Protein AF-0000000076607680 (afdb_homodimer)

Nearest PDB structures (foldseek):
  7obj-assembly1_C  TM=6.608E-01  e=3.480E-04  Synechocystis sp. PCC 6803
  6bus-assembly1_2  TM=6.415E-01  e=3.260E-03  Deltapapillomavirus 4
  2bop-assembly1_A-2  TM=6.106E-01  e=2.525E-03  Deltapapillomavirus 4
  3ce8-assembly1_A  TM=5.597E-01  e=6.586E-03  Shewanella baltica OS155
  6bwo-assembly1_A  TM=4.228E-01  e=7.979E-03  Lactiplantibacillus plantarum

Solvent-accessible surface area (backbone atoms only — not comparable to full-atom values): 9136 Å² total; per-residue (Å²): 89,76,45,43,34,40,42,34,39,34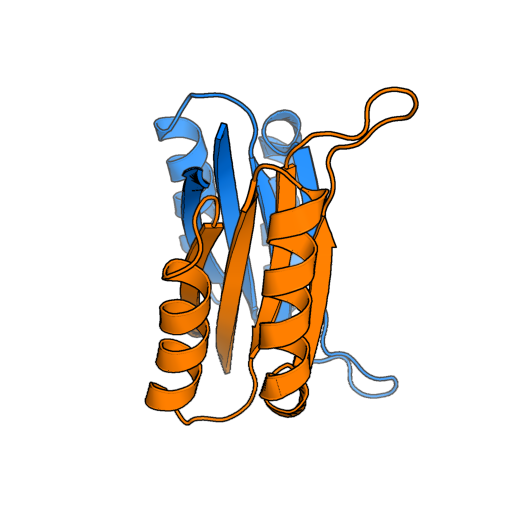,29,60,37,68,68,38,42,52,54,50,50,52,55,47,61,78,46,43,92,39,48,73,40,80,46,79,48,64,71,45,53,88,92,54,65,49,54,41,36,39,35,43,31,34,47,50,82,87,57,60,68,59,57,51,46,53,37,50,59,49,46,70,39,76,40,35,28,49,49,79,43,80,40,60,73,89,75,46,43,34,40,41,35,38,36,26,66,39,70,67,39,44,52,53,51,49,52,55,47,61,76,46,41,90,39,48,73,42,79,47,80,49,65,72,45,55,86,92,52,67,49,54,44,36,38,36,43,31,34,48,52,83,86,55,60,68,57,57,50,45,54,37,50,58,50,46,69,38,77,39,33,29,47,50,80,44,81,38,58,72

Organism: NCBI:txid889453

Radius of gyration: 16.06 Å; Cα contacts (8 Å, |Δi|>4): 324; chains: 2; bounding box: 39×39×36 Å

Foldseek 3Di:
DKWKKKKKKAAQCPPLVVVLVVLCVVVVVQFDDKDKDWPDDPPDGHRMIMMMTITDDDPVVVVVVSQVVSVVDPRMHMDIDMDDD/DKWKKKKKKAAQPDPLVVVLVVLCVVVVVQFDDKDKDWPDDPPDGHRMIMMMTITDDDPVVVVVVSQVVSVVDPRMHMDIDMDDD

InterPro domains:
  IPR027271 Acetolactate synthase/Transcription factor NikR, C-terminal [G3DSA:3.30.70.1150] (1-84)
  IPR045865 ACT-like domain [SSF55021] (4-82)

Sequence (170 aa):
MKREVLLILVSHRQETAEKVQKILTGWGCYIKTRLGIHDGVLENCSDSGLIFLELIGDDLAKHEEIARKLNLLNGVDAKLISLEVMKREVLLILVSHRQETAEKVQKILTGWGCYIKTRLGIHDGVLENCSDSGLIFLELIGDDLAKHEEIARKLNLLNGVDAKLISLEV

pLDDT: mean 90.78, std 12.94, range [49.66, 98.81]

Secondary structure (DSSP, 8-state):
-EEEEEEEEEESHHHHHHHHHHHHHHTGGGEEEEEEEE--BTTB--SEEEEEEEE-SS-HHHHHHHHHHHHTSTTEEEEEEEEE-/-EEEEEEEEEESHHHHHHHHHHHHHHTGGGEEEEEEEE---TT---SEEEEEEEE-SS-HHHHHHHHHHHHTSTTEEEEEEEEE-

Structure (mmCIF, N/CA/C/O backbone):
data_AF-0000000076607680-model_v1
#
loop_
_entity.id
_entity.type
_entity.pdbx_description
1 polymer 'Iron-only hydrogenase system regulator'
#
loop_
_atom_site.group_PDB
_atom_site.id
_atom_site.type_symbol
_atom_site.label_atom_id
_atom_site.label_alt_id
_atom_site.label_comp_id
_atom_site.label_asym_id
_atom_site.label_entity_id
_atom_site.label_seq_id
_atom_site.pdbx_PDB_ins_code
_atom_site.Cartn_x
_atom_site.Cartn_y
_atom_site.Cartn_z
_atom_site.occupancy
_atom_site.B_iso_or_equiv
_atom_site.auth_seq_id
_atom_site.auth_comp_id
_atom_site.auth_asym_id
_atom_site.auth_atom_id
_atom_site.pdbx_PDB_model_num
ATOM 1 N N . MET A 1 1 ? 15.766 -5.953 -2.314 1 88.81 1 MET A N 1
ATOM 2 C CA . MET A 1 1 ? 15.305 -4.59 -2.568 1 88.81 1 MET A CA 1
ATOM 3 C C . MET A 1 1 ? 14.18 -4.215 -1.613 1 88.81 1 MET A C 1
ATOM 5 O O . MET A 1 1 ? 13.219 -4.969 -1.447 1 88.81 1 MET A O 1
ATOM 9 N N . LYS A 1 2 ? 14.344 -3.158 -0.938 1 93.31 2 LYS A N 1
ATOM 10 C CA . LYS A 1 2 ? 13.414 -2.734 0.107 1 93.31 2 LYS A CA 1
ATOM 11 C C . LYS A 1 2 ? 12.578 -1.545 -0.352 1 93.31 2 LYS A C 1
ATOM 13 O O . LYS A 1 2 ? 13.094 -0.631 -1.002 1 93.31 2 LYS A O 1
ATOM 18 N N . ARG A 1 3 ? 11.305 -1.6 -0.156 1 95.38 3 ARG A N 1
ATOM 19 C CA . ARG A 1 3 ? 10.398 -0.479 -0.402 1 95.38 3 ARG A CA 1
ATOM 20 C C . ARG A 1 3 ? 9.648 -0.095 0.867 1 95.38 3 ARG A C 1
ATOM 22 O O . ARG A 1 3 ? 9.18 -0.965 1.603 1 95.38 3 ARG A O 1
ATOM 29 N N . GLU A 1 4 ? 9.711 1.166 1.163 1 97.88 4 GLU A N 1
ATOM 30 C CA . GLU A 1 4 ? 8.906 1.711 2.25 1 97.88 4 GLU A CA 1
ATOM 31 C C . GLU A 1 4 ? 7.656 2.404 1.716 1 97.88 4 GLU A C 1
ATOM 33 O O . GLU A 1 4 ? 7.75 3.354 0.936 1 97.88 4 GLU A O 1
ATOM 38 N N . VAL A 1 5 ? 6.527 1.884 2.127 1 98.31 5 VAL A N 1
ATOM 39 C CA . VAL A 1 5 ? 5.246 2.387 1.645 1 98.31 5 VAL A CA 1
ATOM 40 C C . VAL A 1 5 ? 4.422 2.91 2.818 1 98.31 5 VAL A C 1
ATOM 42 O O . VAL A 1 5 ? 4.395 2.299 3.889 1 98.31 5 VAL A O 1
ATOM 45 N N . LEU A 1 6 ? 3.799 4.051 2.676 1 98.75 6 LEU A N 1
ATOM 46 C CA . LEU A 1 6 ? 2.814 4.57 3.617 1 98.75 6 LEU A CA 1
ATOM 47 C C . LEU A 1 6 ? 1.428 4.621 2.982 1 98.75 6 LEU A C 1
ATOM 49 O O . LEU A 1 6 ? 1.224 5.316 1.984 1 98.75 6 LEU A O 1
ATOM 53 N N . LEU A 1 7 ? 0.481 3.803 3.49 1 98.69 7 LEU A N 1
ATOM 54 C CA . LEU A 1 7 ? -0.92 3.846 3.088 1 98.69 7 LEU A CA 1
ATOM 55 C C . LEU A 1 7 ? -1.728 4.742 4.02 1 98.69 7 LEU A C 1
ATOM 57 O O . LEU A 1 7 ? -1.562 4.684 5.242 1 98.69 7 LEU A O 1
ATOM 61 N N . ILE A 1 8 ? -2.572 5.59 3.424 1 97.94 8 ILE A N 1
ATOM 62 C CA . ILE A 1 8 ? -3.357 6.531 4.215 1 97.94 8 ILE A CA 1
ATOM 63 C C . ILE A 1 8 ? -4.824 6.465 3.791 1 97.94 8 ILE A C 1
ATOM 65 O O . ILE A 1 8 ? -5.156 6.75 2.641 1 97.94 8 ILE A O 1
ATOM 69 N N . LEU A 1 9 ? -5.68 6.051 4.691 1 97.12 9 LEU A N 1
ATOM 70 C CA . LEU A 1 9 ? -7.121 6.156 4.504 1 97.12 9 LEU A CA 1
ATOM 71 C C . LEU A 1 9 ? -7.664 7.418 5.168 1 97.12 9 LEU A C 1
ATOM 73 O O . LEU A 1 9 ? -7.371 7.684 6.336 1 97.12 9 LEU A O 1
ATOM 77 N N . VAL A 1 10 ? -8.336 8.25 4.379 1 95.38 10 VAL A N 1
ATOM 78 C CA . VAL A 1 10 ? -8.828 9.531 4.875 1 95.38 10 VAL A CA 1
ATOM 79 C C . VAL A 1 10 ? -10.352 9.578 4.77 1 95.38 10 VAL A C 1
ATOM 81 O O . VAL A 1 10 ? -10.914 9.273 3.717 1 95.38 10 VAL A O 1
ATOM 84 N N . SER A 1 11 ? -10.953 9.859 5.934 1 90.69 11 SER A N 1
ATOM 85 C CA . SER A 1 11 ? -12.383 10.133 5.906 1 90.69 11 SER A CA 1
ATOM 86 C C . SER A 1 11 ? -12.664 11.625 5.895 1 90.69 11 SER A C 1
ATOM 88 O O . SER A 1 11 ? -11.781 12.438 6.184 1 90.69 11 SER A O 1
ATOM 90 N N . HIS A 1 12 ? -14.055 11.969 5.715 1 72.69 12 HIS A N 1
ATOM 91 C CA . HIS A 1 12 ? 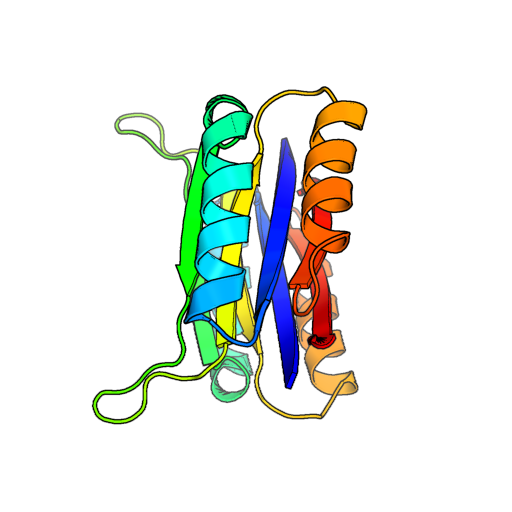-14.531 13.344 5.742 1 72.69 12 HIS A CA 1
ATOM 92 C C . HIS A 1 12 ? -13.594 14.266 4.977 1 72.69 12 HIS A C 1
ATOM 94 O O . HIS A 1 12 ? -12.977 15.156 5.562 1 72.69 12 HIS A O 1
ATOM 100 N N . ARG A 1 13 ? -13.609 13.875 3.668 1 62.59 13 ARG A N 1
ATOM 101 C CA . ARG A 1 13 ? -12.555 14.172 2.705 1 62.59 13 ARG A CA 1
ATOM 102 C C . ARG A 1 13 ? -12.258 15.664 2.652 1 62.59 13 ARG A C 1
ATOM 104 O O . ARG A 1 13 ? -11.094 16.078 2.561 1 62.59 13 ARG A O 1
ATOM 111 N N . GLN A 1 14 ? -13.273 16.516 2.953 1 74.62 14 GLN A N 1
ATOM 112 C CA . GLN A 1 14 ? -12.852 17.844 2.541 1 74.62 14 GLN A CA 1
ATOM 113 C C . GLN A 1 14 ? -11.922 18.469 3.58 1 74.62 14 GLN A C 1
ATOM 115 O O . GLN A 1 14 ? -10.781 18.812 3.27 1 74.62 14 GLN A O 1
ATOM 120 N N . GLU A 1 15 ? -12.336 18.547 4.871 1 84.19 15 GLU A N 1
ATOM 121 C CA . GLU A 1 15 ? -11.492 19.203 5.867 1 84.19 15 GLU A CA 1
ATOM 122 C C . GLU A 1 15 ? -10.273 18.359 6.207 1 84.19 15 GLU A C 1
ATOM 124 O O . GLU A 1 15 ? -9.148 18.859 6.246 1 84.19 15 GLU A O 1
ATOM 129 N N . THR A 1 16 ? -10.453 17.078 6.359 1 92.56 16 THR A N 1
ATOM 130 C CA . THR A 1 16 ? -9.359 16.188 6.734 1 92.56 16 THR A CA 1
ATOM 131 C C . THR A 1 16 ? -8.352 16.062 5.598 1 92.56 16 THR A C 1
ATOM 133 O O . THR A 1 16 ? -7.141 16.078 5.836 1 92.56 16 THR A O 1
ATOM 136 N N . ALA A 1 17 ? -8.898 16.078 4.457 1 89.44 17 ALA A N 1
ATOM 137 C CA . ALA A 1 17 ? -8.031 15.945 3.291 1 89.44 17 ALA A CA 1
ATOM 138 C C . ALA A 1 17 ? -7.086 17.141 3.17 1 89.44 17 ALA A C 1
ATOM 140 O O . ALA A 1 17 ? -5.91 16.969 2.836 1 89.44 17 ALA A O 1
ATOM 141 N N . GLU A 1 18 ? -7.594 18.297 3.432 1 93 18 GLU A N 1
ATOM 142 C CA . GLU A 1 18 ? -6.75 19.484 3.379 1 93 18 GLU A CA 1
ATOM 143 C C . GLU A 1 18 ? -5.621 19.406 4.402 1 93 18 GLU A C 1
ATOM 145 O O . GLU A 1 18 ? -4.48 19.766 4.102 1 93 18 GLU A O 1
ATOM 150 N N . LYS A 1 19 ? -5.91 18.969 5.578 1 96.38 19 LYS A N 1
ATOM 151 C CA . LYS A 1 19 ? -4.91 18.828 6.629 1 96.38 19 LYS A CA 1
ATOM 152 C C . LYS A 1 19 ? -3.867 17.781 6.266 1 96.38 19 LYS A C 1
ATOM 154 O O . LYS A 1 19 ? -2.67 17.984 6.488 1 96.38 19 LYS A O 1
ATOM 159 N N . VAL A 1 20 ? -4.324 16.688 5.676 1 97.12 20 VAL A N 1
ATOM 160 C CA . VAL A 1 20 ? -3.418 15.641 5.223 1 97.12 20 VAL A CA 1
ATOM 161 C C . VAL A 1 20 ? -2.465 16.203 4.168 1 97.12 20 VAL A C 1
ATOM 163 O O . VAL A 1 20 ? -1.25 16.016 4.258 1 97.12 20 VAL A O 1
ATOM 166 N N . GLN A 1 21 ? -3.033 16.938 3.234 1 94.25 21 GLN A N 1
ATOM 167 C CA . GLN A 1 21 ? -2.23 17.5 2.154 1 94.25 21 GLN A CA 1
ATOM 168 C C . GLN A 1 21 ? -1.198 18.484 2.695 1 94.25 21 GLN A C 1
ATOM 170 O O . GLN A 1 21 ? -0.063 18.531 2.217 1 94.25 21 GLN A O 1
ATOM 175 N N . LYS A 1 22 ? -1.572 19.25 3.666 1 96.94 22 LYS A N 1
ATOM 176 C CA . LYS A 1 22 ? -0.637 20.172 4.289 1 96.94 22 LYS A CA 1
ATOM 177 C C . LYS A 1 22 ? 0.55 19.438 4.898 1 96.94 22 LYS A C 1
ATOM 179 O O . LYS A 1 22 ? 1.701 19.844 4.715 1 96.94 22 LYS A O 1
ATOM 184 N N . ILE A 1 23 ? 0.258 18.375 5.648 1 97.81 23 ILE A N 1
ATOM 185 C CA . ILE A 1 23 ? 1.32 17.578 6.246 1 97.81 23 ILE A CA 1
ATOM 186 C C . ILE A 1 23 ? 2.223 17.016 5.152 1 97.81 23 ILE A C 1
ATOM 188 O O . ILE A 1 23 ? 3.449 17.125 5.23 1 97.81 23 ILE A O 1
ATOM 192 N N . LEU A 1 24 ? 1.622 16.484 4.078 1 97.62 24 LEU A N 1
ATOM 193 C CA . LEU A 1 24 ? 2.398 15.844 3.018 1 97.62 24 LEU A CA 1
ATOM 194 C C . LEU A 1 24 ? 3.244 16.875 2.271 1 97.62 24 LEU A C 1
ATOM 196 O O . LEU A 1 24 ? 4.367 16.578 1.863 1 97.62 24 LEU A O 1
ATOM 200 N N . THR A 1 25 ? 2.721 18.047 2.125 1 97.25 25 THR A N 1
ATOM 201 C CA . THR A 1 25 ? 3.486 19.109 1.481 1 97.25 25 THR A CA 1
ATOM 202 C C . THR A 1 25 ? 4.75 19.422 2.275 1 97.25 25 THR A C 1
ATOM 204 O O . THR A 1 25 ? 5.828 19.578 1.698 1 97.25 25 THR A O 1
ATOM 207 N N . GLY A 1 26 ? 4.648 19.422 3.535 1 97.12 26 GLY A N 1
ATOM 208 C CA . GLY A 1 26 ? 5.781 19.703 4.398 1 97.12 26 GLY A CA 1
ATOM 209 C C . GLY A 1 26 ? 6.824 18.609 4.41 1 97.12 26 GLY A C 1
ATOM 210 O O . GLY A 1 26 ? 7.988 18.844 4.746 1 97.12 26 GLY A O 1
ATOM 211 N N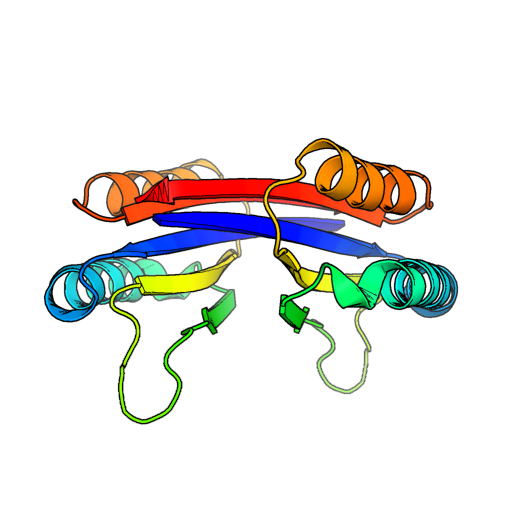 . TRP A 1 27 ? 6.426 17.469 3.963 1 96.88 27 TRP A N 1
ATOM 212 C CA . TRP A 1 27 ? 7.316 16.312 3.992 1 96.88 27 TRP A CA 1
ATOM 213 C C . TRP A 1 27 ? 7.574 15.789 2.584 1 96.88 27 TRP A C 1
ATOM 215 O O . TRP A 1 27 ? 7.957 14.633 2.406 1 96.88 27 TRP A O 1
ATOM 225 N N . GLY A 1 28 ? 7.305 16.562 1.619 1 96.56 28 GLY A N 1
ATOM 226 C CA . GLY A 1 28 ? 7.301 16.156 0.22 1 96.56 28 GLY A CA 1
ATOM 227 C C . GLY A 1 28 ? 8.625 15.586 -0.242 1 96.56 28 GLY A C 1
ATOM 228 O O . GLY A 1 28 ? 8.656 14.742 -1.142 1 96.56 28 GLY A O 1
ATOM 229 N N . CYS A 1 29 ? 9.711 16.016 0.281 1 94.94 29 CYS A N 1
ATOM 230 C CA . CYS A 1 29 ? 11.047 15.594 -0.133 1 94.94 29 CYS A CA 1
ATOM 231 C C . CYS A 1 29 ? 11.289 14.133 0.233 1 94.94 29 CYS A C 1
ATOM 233 O O . CYS A 1 29 ? 12.219 13.508 -0.276 1 94.94 29 CYS A O 1
ATOM 235 N N . TYR A 1 30 ? 10.461 13.523 1.11 1 96.88 30 TYR A N 1
ATOM 236 C CA . TYR A 1 30 ? 10.617 12.125 1.506 1 96.88 30 TYR A CA 1
ATOM 237 C C . TYR A 1 30 ? 9.695 11.227 0.696 1 96.88 30 TYR A C 1
ATOM 239 O O . TYR A 1 30 ? 9.664 10.008 0.907 1 96.88 30 TYR A O 1
ATOM 247 N N . ILE A 1 31 ? 8.969 11.797 -0.173 1 97.31 31 ILE A N 1
ATOM 248 C CA . ILE A 1 31 ? 7.965 11.047 -0.908 1 97.31 31 ILE A CA 1
ATOM 249 C C . ILE A 1 31 ? 8.383 10.906 -2.367 1 97.31 31 ILE A C 1
ATOM 251 O O . ILE A 1 31 ? 8.516 11.898 -3.082 1 97.31 31 ILE A O 1
ATOM 255 N N . LYS A 1 32 ? 8.617 9.703 -2.742 1 95.19 32 LYS A N 1
ATOM 256 C CA . LYS A 1 32 ? 9.016 9.391 -4.113 1 95.19 32 LYS A CA 1
ATOM 257 C C . LYS A 1 32 ? 7.801 9.305 -5.031 1 95.19 32 LYS A C 1
ATOM 259 O O . LYS A 1 32 ? 7.832 9.805 -6.16 1 95.19 32 LYS A O 1
ATOM 264 N N . 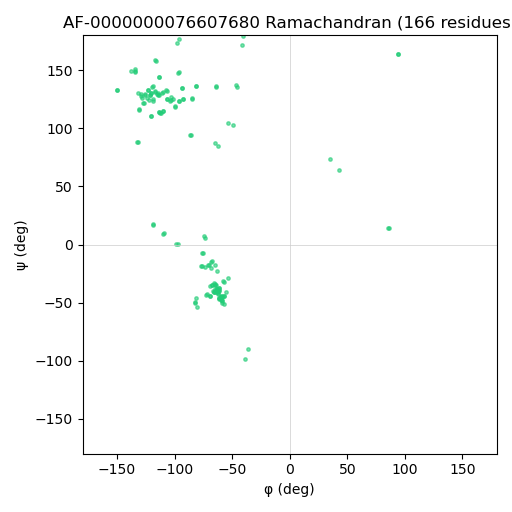THR A 1 33 ? 6.879 8.617 -4.66 1 95.44 33 THR A N 1
ATOM 265 C CA . THR A 1 33 ? 5.66 8.359 -5.422 1 95.44 33 THR A CA 1
ATOM 266 C C . THR A 1 33 ? 4.422 8.641 -4.574 1 95.44 33 THR A C 1
ATOM 268 O O . THR A 1 33 ? 4.375 8.281 -3.396 1 95.44 33 THR A O 1
ATOM 271 N N . ARG A 1 34 ? 3.561 9.414 -5.07 1 94.25 34 ARG A N 1
ATOM 272 C CA . ARG A 1 34 ? 2.283 9.695 -4.418 1 94.25 34 ARG A CA 1
ATOM 273 C C . ARG A 1 34 ? 1.116 9.367 -5.344 1 94.25 34 ARG A C 1
ATOM 275 O O . ARG A 1 34 ? 1.06 9.852 -6.477 1 94.25 34 ARG A O 1
ATOM 282 N N . LEU A 1 35 ? 0.151 8.547 -4.91 1 94 35 LEU A N 1
ATOM 283 C CA . LEU A 1 35 ? -1.048 8.195 -5.664 1 94 35 LEU A CA 1
ATOM 284 C C . LEU A 1 35 ? -2.297 8.336 -4.801 1 94 35 LEU A C 1
ATOM 286 O O . LEU A 1 35 ? -2.32 7.879 -3.656 1 94 35 LEU A O 1
ATOM 290 N N . GLY A 1 36 ? -3.273 9.016 -5.328 1 92.56 36 GLY A N 1
ATOM 291 C CA . GLY A 1 36 ? -4.574 9.102 -4.688 1 92.56 36 GLY A CA 1
ATOM 292 C C . GLY A 1 36 ? -5.621 8.219 -5.332 1 92.56 36 GLY A C 1
ATOM 293 O O . GLY A 1 36 ? -5.754 8.195 -6.559 1 92.56 36 GLY A O 1
ATOM 294 N N . ILE A 1 37 ? -6.297 7.371 -4.559 1 89.38 37 ILE A N 1
ATOM 295 C CA . ILE A 1 37 ? -7.359 6.488 -5.031 1 89.38 37 ILE A CA 1
ATOM 2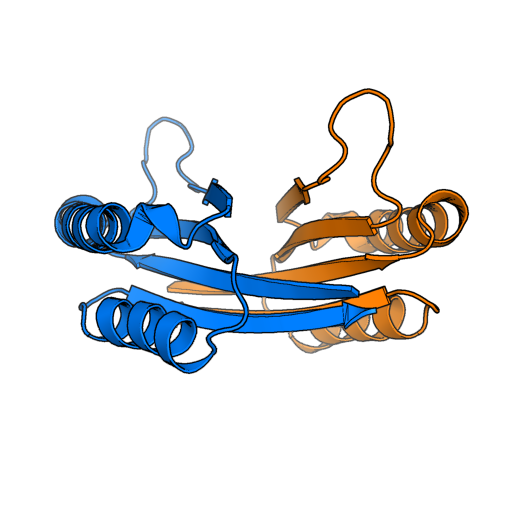96 C C . ILE A 1 37 ? -8.695 6.914 -4.43 1 89.38 37 ILE A C 1
ATOM 298 O O . ILE A 1 37 ? -8.844 6.969 -3.207 1 89.38 37 ILE A O 1
ATOM 302 N N . HIS A 1 38 ? -9.547 7.367 -5.215 1 81.12 38 HIS A N 1
ATOM 303 C CA . HIS A 1 38 ? -10.859 7.805 -4.766 1 81.12 38 HIS A CA 1
ATOM 304 C C . HIS A 1 38 ? -11.969 6.957 -5.383 1 81.12 38 HIS A C 1
ATOM 306 O O . HIS A 1 38 ? -11.836 6.492 -6.516 1 81.12 38 HIS A O 1
ATOM 312 N N . ASP A 1 39 ? -12.898 6.504 -4.543 1 68.06 39 ASP A N 1
ATOM 313 C CA . ASP A 1 39 ? -14.031 5.719 -5.02 1 68.06 39 ASP A CA 1
ATOM 314 C C . ASP A 1 39 ? -14.93 6.547 -5.938 1 68.06 39 ASP A C 1
ATOM 316 O O . ASP A 1 39 ? -15.703 5.996 -6.719 1 68.06 39 ASP A O 1
ATOM 320 N N . GLY A 1 40 ? -14.797 7.809 -5.875 1 55.66 40 GLY A N 1
ATOM 321 C CA . GLY A 1 40 ? -15.93 8.641 -6.242 1 55.66 40 GLY A CA 1
ATOM 322 C C . GLY A 1 40 ? -16.312 8.516 -7.703 1 55.66 40 GLY A C 1
ATOM 323 O O . GLY A 1 40 ? -15.461 8.617 -8.586 1 55.66 40 GLY A O 1
ATOM 324 N N . VAL A 1 41 ? -17.234 7.445 -8.047 1 51.41 41 VAL A N 1
ATOM 325 C CA . VAL A 1 41 ? -18.062 7.633 -9.234 1 51.41 41 VAL A CA 1
ATOM 326 C C . VAL A 1 41 ? -18.578 9.07 -9.281 1 51.41 41 VAL A C 1
ATOM 328 O O . VAL A 1 41 ? -18.562 9.773 -8.273 1 51.41 41 VAL A O 1
ATOM 331 N N . LEU A 1 42 ? -19.234 9.469 -10.438 1 50.91 42 LEU A N 1
ATOM 332 C CA . LEU A 1 42 ? -19.812 10.758 -10.82 1 50.91 42 LEU A CA 1
ATOM 333 C C . LEU A 1 42 ? -20.438 11.453 -9.617 1 50.91 42 LEU A C 1
ATOM 335 O O . LEU A 1 42 ? -20.078 12.594 -9.305 1 50.91 42 LEU A O 1
ATOM 339 N N . GLU A 1 43 ? -21.562 11.203 -9.43 1 52.53 43 GLU A N 1
ATOM 340 C CA . GLU A 1 43 ? -22.547 12.031 -8.75 1 52.53 43 GLU A CA 1
ATOM 341 C C . GLU A 1 43 ? -22.312 12.047 -7.242 1 52.53 43 GLU A C 1
ATOM 343 O O . GLU A 1 43 ? -22.859 12.898 -6.531 1 52.53 43 GLU A O 1
ATOM 348 N N . ASN A 1 44 ? -21.5 10.953 -6.762 1 53.5 44 ASN A N 1
ATOM 349 C CA . ASN A 1 44 ? -21.312 10.945 -5.312 1 53.5 44 ASN A CA 1
ATOM 350 C C . ASN A 1 44 ? -19.844 10.727 -4.945 1 53.5 44 ASN A C 1
ATOM 352 O O . ASN A 1 44 ? -19.328 9.617 -5.082 1 53.5 44 ASN A O 1
ATOM 356 N N . CYS A 1 45 ? -19.312 11.781 -4.906 1 57.12 45 CYS A N 1
ATOM 357 C CA . CYS A 1 45 ? -17.922 11.758 -4.426 1 57.12 45 CYS A CA 1
ATOM 358 C C . CYS A 1 45 ? -17.828 11.055 -3.078 1 57.12 45 CYS A C 1
ATOM 360 O O . CYS A 1 45 ? -18.562 11.383 -2.146 1 57.12 45 CYS A O 1
ATOM 362 N N . SER A 1 46 ? -17.312 9.805 -3.137 1 59.97 46 SER A N 1
ATOM 363 C CA . SER A 1 46 ? -17.141 9.102 -1.872 1 59.97 46 SER A CA 1
ATOM 364 C C . SER A 1 46 ? -16.484 9.992 -0.823 1 59.97 46 SER A C 1
ATOM 366 O O . SER A 1 46 ? -15.703 10.875 -1.16 1 59.97 46 SER A O 1
ATOM 368 N N . ASP A 1 47 ? -17.016 9.922 0.427 1 76.12 47 ASP A N 1
ATOM 369 C CA . ASP A 1 47 ? -16.516 10.734 1.533 1 76.12 47 ASP A CA 1
ATOM 370 C C . ASP A 1 47 ? -15.18 10.219 2.053 1 76.12 47 ASP A C 1
ATOM 372 O O . ASP A 1 47 ? -14.695 10.664 3.096 1 76.12 47 ASP A O 1
ATOM 376 N N . SER A 1 48 ? -14.531 9.141 1.312 1 85.62 48 SER A N 1
ATOM 377 C CA . SER A 1 48 ? -13.234 8.633 1.755 1 85.62 48 SER A CA 1
ATOM 378 C C . SER A 1 48 ? -12.273 8.469 0.582 1 85.62 48 SER A C 1
ATOM 380 O O . SER A 1 48 ? -12.703 8.352 -0.567 1 85.62 48 SER A O 1
ATOM 382 N N . GLY A 1 49 ? -11.055 8.602 0.907 1 90.88 49 GLY A N 1
ATOM 383 C CA . GLY A 1 49 ? -9.992 8.422 -0.069 1 90.88 49 GLY A CA 1
ATOM 384 C C . GLY A 1 49 ? -8.812 7.641 0.476 1 90.88 49 GLY A C 1
ATOM 385 O O . GLY A 1 49 ? -8.594 7.605 1.688 1 90.88 49 GLY A O 1
ATOM 386 N N . LEU A 1 50 ? -8.219 6.949 -0.467 1 95.06 50 LEU A N 1
ATOM 387 C CA . LEU A 1 50 ? -6.992 6.227 -0.144 1 95.06 50 LEU A CA 1
ATOM 388 C C . LEU A 1 50 ? -5.793 6.867 -0.83 1 95.06 50 LEU A C 1
ATOM 390 O O . LEU A 1 50 ? -5.863 7.227 -2.008 1 95.06 50 LEU A O 1
ATOM 394 N N . ILE A 1 51 ? -4.734 7.133 -0.08 1 96 51 ILE A N 1
ATOM 395 C CA . ILE A 1 51 ? -3.496 7.684 -0.617 1 96 51 ILE A CA 1
ATOM 396 C C . ILE A 1 51 ? -2.371 6.66 -0.472 1 96 51 ILE A C 1
ATOM 398 O O . ILE A 1 51 ? -2.207 6.055 0.59 1 96 51 ILE A O 1
ATOM 402 N N . PHE A 1 52 ? -1.665 6.418 -1.511 1 97.38 52 PHE A N 1
ATOM 403 C CA . PHE A 1 52 ? -0.472 5.578 -1.546 1 97.38 52 PHE A CA 1
ATOM 404 C C . PHE A 1 52 ? 0.784 6.434 -1.681 1 97.38 52 PHE A C 1
ATOM 406 O O . PHE A 1 52 ? 0.888 7.254 -2.596 1 97.38 52 PHE A O 1
ATOM 413 N N . LEU A 1 53 ? 1.756 6.266 -0.742 1 98.06 53 LEU A N 1
ATOM 414 C CA . LEU A 1 53 ? 3.053 6.926 -0.835 1 98.06 53 LEU A CA 1
ATOM 415 C C . LEU A 1 53 ? 4.184 5.902 -0.879 1 98.06 53 LEU A C 1
ATOM 417 O O . LEU A 1 53 ? 4.195 4.953 -0.095 1 98.06 53 LEU A O 1
ATOM 421 N N . GLU A 1 54 ? 5.062 6.031 -1.797 1 97.56 54 GLU A N 1
ATOM 422 C CA . GLU A 1 54 ? 6.383 5.426 -1.646 1 97.56 54 GLU A CA 1
ATOM 423 C C . GLU A 1 54 ? 7.375 6.406 -1.024 1 97.56 54 GLU A C 1
ATOM 425 O O . GLU A 1 54 ? 7.547 7.52 -1.521 1 97.56 54 GLU A O 1
ATOM 430 N N . LEU A 1 55 ? 7.969 5.973 0.052 1 97.81 55 LEU A N 1
ATOM 431 C CA . LEU A 1 55 ? 8.891 6.848 0.773 1 97.81 55 LEU A CA 1
ATOM 432 C C . LEU A 1 55 ? 10.328 6.582 0.358 1 97.81 55 LEU A C 1
ATOM 434 O O . LEU A 1 55 ? 10.68 5.457 -0.014 1 97.81 55 LEU A O 1
ATOM 438 N N . ILE A 1 56 ? 11.086 7.625 0.4 1 96.38 56 ILE A N 1
ATOM 439 C CA . ILE A 1 56 ? 12.492 7.5 0.025 1 96.38 56 ILE A CA 1
ATOM 440 C C . ILE A 1 56 ? 13.375 7.82 1.228 1 96.38 56 ILE A C 1
ATOM 442 O O . ILE A 1 56 ? 12.93 8.453 2.186 1 96.38 56 ILE A O 1
ATOM 446 N N . GLY A 1 57 ? 14.586 7.34 1.175 1 94 57 GLY A N 1
ATOM 447 C CA . GLY A 1 57 ? 15.5 7.535 2.283 1 94 57 GLY A CA 1
ATOM 448 C C . GLY A 1 57 ? 15.5 6.387 3.275 1 94 57 GLY A C 1
ATOM 449 O O . GLY A 1 57 ? 14.562 5.586 3.297 1 94 57 GLY A O 1
ATOM 450 N N . ASP A 1 58 ? 16.516 6.324 4.121 1 92.5 58 ASP A N 1
ATOM 451 C CA . ASP A 1 58 ? 16.703 5.195 5.027 1 92.5 58 ASP A CA 1
ATOM 452 C C . ASP A 1 58 ? 16.438 5.602 6.477 1 92.5 58 ASP A C 1
ATOM 454 O O . ASP A 1 58 ? 16.703 4.828 7.398 1 92.5 58 ASP A O 1
ATOM 458 N N . ASP A 1 59 ? 15.945 6.734 6.676 1 95 59 ASP A N 1
ATOM 459 C CA . ASP A 1 59 ? 15.656 7.211 8.023 1 95 59 ASP A CA 1
ATOM 460 C C . ASP A 1 59 ? 14.273 6.75 8.484 1 95 59 ASP A C 1
ATOM 462 O O . ASP A 1 59 ? 13.281 7.453 8.281 1 95 59 ASP A O 1
ATOM 466 N N . LEU A 1 60 ? 14.273 5.652 9.18 1 95.38 60 LEU A N 1
ATOM 467 C CA . LEU A 1 60 ? 13.016 5.047 9.609 1 95.38 60 LEU A CA 1
ATOM 468 C C . LEU A 1 60 ? 12.281 5.957 10.586 1 95.38 60 LEU A C 1
ATOM 470 O O . LEU A 1 60 ? 11.055 6.02 10.578 1 95.38 60 LEU A O 1
ATOM 474 N N . ALA A 1 61 ? 13.016 6.637 11.391 1 97.38 61 ALA A N 1
ATOM 475 C CA . ALA A 1 61 ? 12.398 7.535 12.367 1 97.38 61 ALA A CA 1
ATOM 476 C C . ALA A 1 61 ? 11.594 8.625 11.672 1 97.38 61 ALA A C 1
ATOM 478 O O . ALA A 1 61 ? 10.531 9.031 12.156 1 97.38 61 ALA A O 1
ATOM 479 N N . LYS A 1 62 ? 12.062 9.125 10.547 1 97.69 62 LYS A N 1
ATOM 480 C CA . LYS A 1 62 ? 11.344 10.148 9.789 1 97.69 62 LYS A CA 1
ATOM 481 C C . LYS A 1 62 ? 10.078 9.57 9.156 1 97.69 62 LYS A C 1
ATOM 483 O O . LYS A 1 62 ? 9.023 10.195 9.18 1 97.69 62 LYS A O 1
ATOM 488 N N . HIS A 1 63 ? 10.258 8.391 8.578 1 98.31 63 HIS A N 1
ATOM 489 C CA . HIS A 1 63 ? 9.086 7.727 8.008 1 98.31 63 HIS A CA 1
ATOM 490 C C . HIS A 1 63 ? 8 7.527 9.062 1 98.31 63 HIS A C 1
ATOM 492 O O . HIS A 1 63 ? 6.828 7.812 8.805 1 98.31 63 HIS A O 1
ATOM 498 N N . GLU A 1 64 ? 8.438 7.078 10.258 1 98.44 64 GLU A N 1
ATOM 499 C CA . GLU A 1 64 ? 7.492 6.848 11.344 1 98.44 64 GLU A CA 1
ATOM 500 C C . GLU A 1 64 ? 6.852 8.156 11.812 1 98.44 64 GLU A C 1
ATOM 502 O O . GLU A 1 64 ? 5.688 8.172 12.211 1 98.44 64 GLU A O 1
ATOM 507 N N . GLU A 1 65 ? 7.621 9.227 11.75 1 98.44 65 GLU A N 1
ATOM 508 C CA . GLU A 1 65 ? 7.105 10.531 12.164 1 98.44 65 GLU A CA 1
ATOM 509 C C . GLU A 1 65 ? 5.992 11.008 11.234 1 98.44 65 GLU A C 1
ATOM 511 O O . GLU A 1 65 ? 4.992 11.562 11.695 1 98.44 65 GLU A O 1
ATOM 516 N N . ILE A 1 66 ? 6.16 10.797 9.945 1 98.44 66 ILE A N 1
ATOM 517 C CA . ILE A 1 66 ? 5.109 11.156 8.992 1 98.44 66 ILE A CA 1
ATOM 518 C C . ILE A 1 66 ? 3.826 10.406 9.344 1 98.44 66 ILE A C 1
ATOM 520 O O . ILE A 1 66 ? 2.758 11.008 9.453 1 98.44 66 ILE A O 1
ATOM 524 N N . ALA A 1 67 ? 3.963 9.086 9.523 1 98.75 67 ALA A N 1
ATOM 525 C CA . ALA A 1 67 ? 2.805 8.266 9.867 1 98.75 67 ALA A CA 1
ATOM 526 C C . ALA A 1 67 ? 2.162 8.75 11.164 1 98.75 67 ALA A C 1
ATOM 528 O O . ALA A 1 67 ? 0.937 8.844 11.258 1 98.75 67 ALA A O 1
ATOM 529 N N . ARG A 1 68 ? 3.01 9.016 12.156 1 98.62 68 ARG A N 1
ATOM 530 C CA . ARG A 1 68 ? 2.514 9.477 13.445 1 98.62 68 ARG A CA 1
ATOM 531 C C . ARG A 1 68 ? 1.722 10.773 13.305 1 98.62 68 ARG A C 1
ATOM 533 O O . ARG A 1 68 ? 0.625 10.898 13.852 1 98.62 68 ARG A O 1
ATOM 540 N N . LYS A 1 69 ? 2.268 11.758 12.586 1 98.5 69 LYS A N 1
ATOM 541 C CA . LYS A 1 69 ? 1.608 13.047 12.391 1 98.5 69 LYS A CA 1
ATOM 542 C C . LYS A 1 69 ? 0.255 12.875 11.711 1 98.5 69 LYS A C 1
ATOM 544 O O . LYS A 1 69 ? -0.726 13.516 12.094 1 98.5 69 LYS A O 1
ATOM 549 N N . LEU A 1 70 ? 0.212 12.062 10.719 1 98.56 70 LEU A N 1
ATOM 550 C CA . LEU A 1 70 ? -1.035 11.812 10 1 98.56 70 LEU A CA 1
ATOM 551 C C . LEU A 1 70 ? -2.068 11.172 10.922 1 98.56 70 LEU A C 1
ATOM 553 O O . LEU A 1 70 ? -3.246 11.531 10.891 1 98.56 70 LEU A O 1
ATOM 557 N N . ASN A 1 71 ? -1.592 10.266 11.789 1 98.56 71 ASN A N 1
ATOM 558 C CA . ASN A 1 71 ? -2.506 9.516 12.648 1 98.56 71 ASN A CA 1
ATOM 559 C C . ASN A 1 71 ? -3.008 10.367 13.805 1 98.56 71 ASN A C 1
ATOM 561 O O . ASN A 1 71 ? -3.895 9.953 14.547 1 98.56 71 ASN A O 1
ATOM 565 N N . LEU A 1 72 ? -2.477 11.531 13.969 1 97.94 72 LEU A N 1
ATOM 566 C CA . LEU A 1 72 ? -2.994 12.477 14.953 1 97.94 72 LEU A CA 1
ATOM 567 C C . LEU A 1 72 ? -4.273 13.133 14.453 1 97.94 72 LEU A C 1
ATOM 569 O O . LEU A 1 72 ? -5.008 13.75 15.234 1 97.94 72 LEU A O 1
ATOM 573 N N . LEU A 1 73 ? -4.477 13.055 13.164 1 97.06 73 LEU A N 1
ATOM 574 C CA . LEU A 1 73 ? -5.664 13.664 12.578 1 97.06 73 LEU A CA 1
ATOM 575 C C . LEU A 1 73 ? -6.875 12.75 12.734 1 97.06 73 LEU A C 1
ATOM 577 O O . LEU A 1 73 ? -6.789 11.547 12.453 1 97.06 73 LEU A O 1
ATOM 581 N N . ASN A 1 74 ? -8.008 13.383 13.125 1 94.75 74 ASN A N 1
ATOM 582 C CA . ASN A 1 74 ? -9.258 12.625 13.109 1 94.75 74 ASN A CA 1
ATOM 583 C C . ASN A 1 74 ? -9.641 12.211 11.695 1 94.75 74 ASN A C 1
ATOM 585 O O . ASN A 1 74 ? -9.516 12.992 10.75 1 94.75 74 ASN A O 1
ATOM 589 N N . GLY A 1 75 ? -10.055 10.945 11.57 1 95.06 75 GLY A N 1
ATOM 590 C CA . GLY A 1 75 ? -10.508 10.477 10.273 1 95.06 75 GLY A CA 1
ATOM 591 C C . GLY A 1 75 ? -9.383 9.969 9.398 1 95.06 75 GLY A C 1
ATOM 592 O O . GLY A 1 75 ? -9.539 9.844 8.18 1 95.06 75 GLY A O 1
ATOM 593 N N . VAL A 1 76 ? -8.305 9.766 10 1 97.44 76 VAL A N 1
ATOM 594 C CA . VAL A 1 76 ? -7.168 9.266 9.234 1 97.44 76 VAL A CA 1
ATOM 595 C C . VAL A 1 76 ? -6.668 7.957 9.844 1 97.44 76 VAL A C 1
ATOM 597 O O . VAL A 1 76 ? -6.582 7.828 11.07 1 97.44 76 VAL A O 1
ATOM 600 N N . ASP A 1 77 ? -6.441 7.012 9.109 1 98.31 77 ASP A N 1
ATOM 601 C CA . ASP A 1 77 ? -5.68 5.816 9.445 1 98.31 77 ASP A CA 1
ATOM 602 C C . ASP A 1 77 ? -4.48 5.645 8.516 1 98.31 77 ASP A C 1
ATOM 604 O O . ASP A 1 77 ? -4.648 5.453 7.309 1 98.31 77 ASP A O 1
ATOM 608 N N . ALA A 1 78 ? -3.27 5.809 9 1 98.75 78 ALA A N 1
ATOM 609 C CA . ALA A 1 78 ? -2.029 5.711 8.234 1 98.75 78 ALA A CA 1
ATOM 610 C C . ALA A 1 78 ? -1.193 4.52 8.695 1 98.75 78 ALA A C 1
ATOM 612 O O . ALA A 1 78 ? -0.927 4.363 9.891 1 98.75 78 ALA A O 1
ATOM 613 N N . LYS A 1 79 ? -0.747 3.662 7.785 1 98.81 79 LYS A N 1
ATOM 614 C CA . LYS A 1 79 ? 0.047 2.477 8.094 1 98.81 79 LYS A CA 1
ATOM 615 C C . LYS A 1 79 ? 1.332 2.443 7.273 1 98.81 79 LYS A C 1
ATOM 617 O O . LYS A 1 79 ? 1.287 2.475 6.043 1 98.81 79 LYS A O 1
ATOM 622 N N . LEU A 1 80 ? 2.438 2.406 7.988 1 98.81 80 LEU A N 1
ATOM 623 C CA . LEU A 1 80 ? 3.754 2.271 7.371 1 98.81 80 LEU A CA 1
ATOM 624 C C . LEU A 1 80 ? 4.082 0.806 7.105 1 98.81 80 LEU A C 1
ATOM 626 O O . LEU A 1 80 ? 4.023 -0.023 8.016 1 98.81 80 LEU A O 1
ATOM 630 N N . ILE A 1 81 ? 4.43 0.468 5.871 1 98.56 81 ILE A N 1
ATOM 631 C CA . ILE A 1 81 ? 4.684 -0.909 5.461 1 98.56 81 ILE A CA 1
ATOM 632 C C . ILE A 1 81 ? 6.062 -1.01 4.816 1 98.56 81 ILE A C 1
ATOM 634 O O . ILE A 1 81 ? 6.41 -0.206 3.945 1 98.56 81 ILE A O 1
ATOM 638 N N . SER A 1 82 ? 6.848 -1.96 5.285 1 98.25 82 SER A N 1
ATOM 639 C CA . SER A 1 82 ? 8.117 -2.281 4.648 1 98.25 82 SER A CA 1
ATOM 640 C C . SER A 1 82 ? 8.016 -3.566 3.832 1 98.25 82 SER A C 1
ATOM 642 O O . SER A 1 82 ? 7.559 -4.594 4.336 1 98.25 82 SER A O 1
ATOM 644 N N . LEU A 1 83 ? 8.336 -3.496 2.576 1 97.75 83 LEU A N 1
ATOM 645 C CA . LEU A 1 83 ? 8.414 -4.672 1.717 1 97.75 83 LEU A CA 1
ATOM 646 C C . LEU A 1 83 ? 9.852 -4.93 1.273 1 97.75 83 LEU A C 1
ATOM 648 O O . LEU A 1 83 ? 10.625 -3.988 1.09 1 97.75 83 LEU A O 1
ATOM 652 N N . GLU A 1 84 ? 10.195 -6.23 1.162 1 96.25 84 GLU A N 1
ATOM 653 C CA . GLU A 1 84 ? 11.562 -6.535 0.762 1 96.25 84 GLU A CA 1
ATOM 654 C C . GLU A 1 84 ? 11.633 -7.852 -0.01 1 96.25 84 GLU A C 1
ATOM 656 O O . GLU A 1 84 ? 11.039 -8.852 0.399 1 96.25 84 GLU A O 1
ATOM 661 N N . VAL A 1 85 ? 12.367 -7.812 -1.149 1 93.62 85 VAL A N 1
ATOM 662 C CA . VAL A 1 85 ? 12.633 -9.016 -1.934 1 93.62 85 VAL A CA 1
ATOM 663 C C . VAL A 1 85 ? 14.125 -9.109 -2.24 1 93.62 85 VAL A C 1
ATOM 665 O O . VAL A 1 85 ? 14.828 -8.094 -2.252 1 93.62 85 VAL A O 1
ATOM 668 N N . MET B 1 1 ? -15.266 3.184 8.055 1 88.88 1 MET B N 1
ATOM 669 C CA . MET B 1 1 ? -15.086 2.625 6.715 1 88.88 1 MET B CA 1
ATOM 670 C C . MET B 1 1 ? -13.789 1.817 6.637 1 88.88 1 MET B C 1
ATOM 672 O O . MET B 1 1 ? -12.734 2.287 7.062 1 88.88 1 MET B O 1
ATOM 676 N N . LYS B 1 2 ? -13.898 0.636 6.234 1 93.38 2 LYS B N 1
ATOM 677 C CA . LYS B 1 2 ? -12.773 -0.297 6.223 1 93.38 2 LYS B CA 1
ATOM 678 C C . LYS B 1 2 ? -12.289 -0.553 4.801 1 93.38 2 LYS B C 1
ATOM 680 O O . LYS B 1 2 ? -13.094 -0.686 3.877 1 93.38 2 LYS B O 1
ATOM 685 N N . ARG B 1 3 ? -11.016 -0.495 4.566 1 95.44 3 ARG B N 1
ATOM 686 C CA . ARG B 1 3 ? -10.398 -0.865 3.299 1 95.44 3 ARG B CA 1
ATOM 687 C C . ARG B 1 3 ? -9.375 -1.977 3.494 1 95.44 3 ARG B C 1
ATOM 689 O O . ARG B 1 3 ? -8.594 -1.948 4.445 1 95.44 3 ARG B O 1
ATOM 696 N N . GLU B 1 4 ? -9.539 -2.986 2.707 1 97.88 4 GLU B N 1
ATOM 697 C CA . GLU B 1 4 ? -8.539 -4.047 2.656 1 97.88 4 GLU B CA 1
ATOM 698 C C . GLU B 1 4 ? -7.609 -3.881 1.455 1 97.88 4 GLU B C 1
ATOM 700 O O . GLU B 1 4 ? -8.07 -3.873 0.31 1 97.88 4 GLU B O 1
ATOM 705 N N . VAL B 1 5 ? -6.352 -3.711 1.752 1 98.31 5 VAL B N 1
ATOM 706 C CA . VAL B 1 5 ? -5.355 -3.463 0.715 1 98.31 5 VAL B CA 1
ATOM 707 C C . VAL B 1 5 ? -4.309 -4.574 0.726 1 98.31 5 VAL B C 1
ATOM 709 O O . VAL B 1 5 ? -3.885 -5.027 1.792 1 98.31 5 VAL B O 1
ATOM 712 N N . LEU B 1 6 ? -3.92 -5.074 -0.412 1 98.75 6 LEU B N 1
ATOM 713 C CA . LEU B 1 6 ? -2.789 -5.98 -0.575 1 98.75 6 LEU B CA 1
ATOM 714 C C . LEU B 1 6 ? -1.672 -5.316 -1.375 1 98.75 6 LEU B C 1
ATOM 716 O O . LEU B 1 6 ? -1.869 -4.941 -2.533 1 98.75 6 LEU B O 1
ATOM 720 N N . LEU B 1 7 ? -0.516 -5.074 -0.737 1 98.69 7 LEU B N 1
ATOM 721 C CA . LEU B 1 7 ? 0.686 -4.59 -1.407 1 98.69 7 LEU B CA 1
ATOM 722 C C . LEU B 1 7 ? 1.587 -5.75 -1.814 1 98.69 7 LEU B C 1
ATOM 724 O O . LEU B 1 7 ? 1.793 -6.684 -1.037 1 98.69 7 LEU B O 1
ATOM 728 N N . ILE B 1 8 ? 2.088 -5.688 -3.045 1 97.88 8 ILE B N 1
ATOM 729 C CA . ILE B 1 8 ? 2.924 -6.766 -3.559 1 97.88 8 ILE B CA 1
ATOM 730 C C . ILE B 1 8 ? 4.195 -6.184 -4.172 1 97.88 8 ILE B C 1
ATOM 732 O O . ILE B 1 8 ? 4.133 -5.418 -5.137 1 97.88 8 ILE B O 1
ATOM 736 N N . LEU B 1 9 ? 5.328 -6.508 -3.598 1 97.06 9 LEU B N 1
ATOM 737 C CA . LEU B 1 9 ? 6.621 -6.219 -4.211 1 97.06 9 LEU B CA 1
ATOM 738 C C . LEU B 1 9 ? 7.145 -7.434 -4.969 1 97.06 9 LEU B C 1
ATOM 740 O O . LEU B 1 9 ? 7.18 -8.539 -4.43 1 97.06 9 LEU B O 1
ATOM 744 N N . VAL B 1 10 ? 7.434 -7.262 -6.25 1 95.31 10 VAL B N 1
ATOM 745 C CA . VAL B 1 10 ? 7.863 -8.359 -7.105 1 95.31 10 VAL B CA 1
ATOM 746 C C . VAL B 1 10 ? 9.266 -8.086 -7.641 1 95.31 10 VAL B C 1
ATOM 748 O O . VAL B 1 10 ? 9.531 -7.004 -8.172 1 95.31 10 VAL B O 1
ATOM 751 N N . SER B 1 11 ? 10.156 -9.117 -7.324 1 90 11 SER B N 1
ATOM 752 C CA . SER B 1 11 ? 11.469 -9.039 -7.957 1 90 11 SER B CA 1
ATOM 753 C C . SER B 1 11 ? 11.516 -9.891 -9.219 1 90 11 SER B C 1
ATOM 755 O O . SER B 1 11 ? 10.688 -10.789 -9.406 1 90 11 SER B O 1
ATOM 757 N N . HIS B 1 12 ? 12.836 -9.797 -9.961 1 71.12 12 HIS B N 1
ATOM 758 C CA . HIS B 1 12 ? 13.203 -10.602 -11.117 1 71.12 12 HIS B CA 1
ATOM 759 C C . HIS B 1 12 ? 11.992 -10.875 -12.008 1 71.12 12 HIS B C 1
ATOM 761 O O . HIS B 1 12 ? 11.43 -11.977 -11.969 1 71.12 12 HIS B O 1
ATOM 767 N N . ARG B 1 13 ? 11.797 -9.648 -12.609 1 62.84 13 ARG B N 1
ATOM 768 C CA . ARG B 1 13 ? 10.5 -9.188 -13.102 1 62.84 13 ARG B CA 1
ATOM 769 C C . ARG B 1 13 ? 9.906 -10.188 -14.094 1 62.84 13 ARG B C 1
ATOM 771 O O . ARG B 1 13 ? 8.695 -10.422 -14.094 1 62.84 13 ARG B O 1
ATOM 778 N N . GLN B 1 14 ? 10.625 -10.836 -15.039 1 72.75 14 GLN B N 1
ATOM 779 C CA . GLN B 1 14 ? 9.719 -11.25 -16.109 1 72.75 14 GLN B CA 1
ATOM 780 C C . GLN B 1 14 ? 8.984 -12.539 -15.734 1 72.75 14 GLN B C 1
ATOM 782 O O . GLN B 1 14 ? 7.758 -12.602 -15.789 1 72.75 14 GLN B O 1
ATOM 787 N N . GLU B 1 15 ? 9.727 -13.531 -15.211 1 84.12 15 GLU B N 1
ATOM 788 C CA . GLU B 1 15 ? 9.078 -14.805 -14.906 1 84.12 15 GLU B CA 1
ATOM 789 C C . GLU B 1 15 ? 8.18 -14.688 -13.68 1 84.12 15 GLU B C 1
ATOM 791 O O . GLU B 1 15 ? 7.043 -15.156 -13.688 1 84.12 15 GLU B O 1
ATOM 796 N N . THR B 1 16 ? 8.664 -14.016 -12.633 1 92.69 16 THR B N 1
ATOM 797 C CA . THR B 1 16 ? 7.895 -13.875 -11.406 1 92.69 16 THR B CA 1
ATOM 798 C C . THR B 1 16 ? 6.637 -13.047 -11.648 1 92.69 16 THR B C 1
ATOM 800 O O . THR B 1 16 ? 5.555 -13.391 -11.164 1 92.69 16 THR B O 1
ATOM 803 N N . ALA B 1 17 ? 6.852 -12.094 -12.445 1 89.75 17 ALA B N 1
ATOM 804 C CA . ALA B 1 17 ? 5.723 -11.227 -12.758 1 89.75 17 ALA B CA 1
ATOM 805 C C . ALA B 1 17 ? 4.609 -11.992 -13.469 1 89.75 17 ALA B C 1
ATOM 807 O O . ALA B 1 17 ? 3.428 -11.789 -13.188 1 89.75 17 ALA B O 1
ATOM 808 N N . GLU B 1 18 ? 4.984 -12.852 -14.367 1 93.12 18 GLU B N 1
ATOM 809 C CA . GLU B 1 18 ? 3.994 -13.664 -15.07 1 93.12 18 GLU B CA 1
ATOM 810 C C . GLU B 1 18 ? 3.229 -14.562 -14.102 1 93.12 18 GLU B C 1
ATOM 812 O O . GLU B 1 18 ? 2.01 -14.711 -14.211 1 93.12 18 GLU B O 1
ATOM 817 N N . LYS B 1 19 ? 3.904 -15.148 -13.172 1 96.25 19 LYS B N 1
ATOM 818 C CA . LYS B 1 19 ? 3.277 -16.016 -12.188 1 96.25 19 LYS B CA 1
ATOM 819 C C . LYS B 1 19 ? 2.344 -15.234 -11.273 1 96.25 19 LYS B C 1
ATOM 821 O O . LYS B 1 19 ? 1.243 -15.688 -10.953 1 96.25 19 LYS B O 1
ATOM 826 N N . VAL B 1 20 ? 2.779 -14.047 -10.906 1 97.06 20 VAL B N 1
ATOM 827 C CA . VAL B 1 20 ? 1.947 -13.172 -10.086 1 97.06 20 VAL B CA 1
ATOM 828 C C . VAL B 1 20 ? 0.662 -12.828 -10.836 1 97.06 20 VAL B C 1
ATOM 830 O O . VAL B 1 20 ? -0.436 -12.953 -10.289 1 97.06 20 VAL B O 1
ATOM 833 N N . GLN B 1 21 ? 0.83 -12.484 -12.094 1 94.31 21 GLN B N 1
ATOM 834 C CA . GLN B 1 21 ? -0.324 -12.109 -12.906 1 94.31 21 GLN B CA 1
ATOM 835 C C . GLN B 1 21 ? -1.292 -13.281 -13.055 1 94.31 21 GLN B C 1
ATOM 837 O O . GLN B 1 21 ? -2.51 -13.094 -13.031 1 94.31 21 GLN B O 1
ATOM 842 N N . LYS B 1 22 ? -0.772 -14.438 -13.195 1 97.06 22 LYS B N 1
ATOM 843 C CA . LYS B 1 22 ? -1.617 -15.625 -13.297 1 97.06 22 LYS B CA 1
ATOM 844 C C . LYS B 1 22 ? -2.455 -15.812 -12.031 1 97.06 22 LYS B C 1
ATOM 846 O O . LYS B 1 22 ? -3.656 -16.078 -12.109 1 97.06 22 LYS B O 1
ATOM 851 N N . ILE B 1 23 ? -1.805 -15.695 -10.891 1 97.81 23 ILE B N 1
ATOM 852 C CA . ILE B 1 23 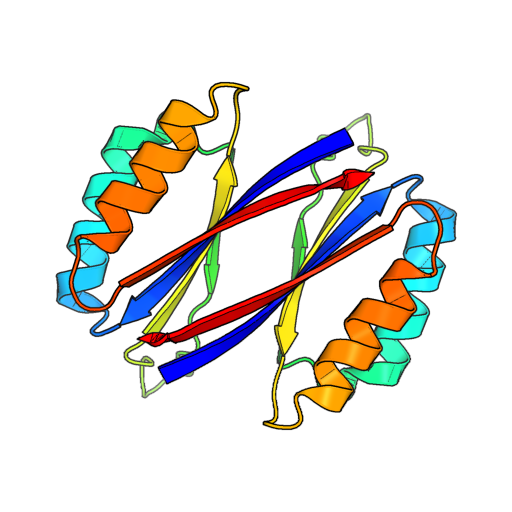? -2.516 -15.82 -9.625 1 97.81 23 ILE B CA 1
ATOM 853 C C . ILE B 1 23 ? -3.604 -14.75 -9.539 1 97.81 23 ILE B C 1
ATOM 855 O O . ILE B 1 23 ? -4.754 -15.055 -9.219 1 97.81 23 ILE B O 1
ATOM 859 N N . LEU B 1 24 ? -3.268 -13.5 -9.898 1 97.62 24 LEU B N 1
ATOM 860 C CA . LEU B 1 24 ? -4.215 -12.398 -9.766 1 97.62 24 LEU B CA 1
ATOM 861 C C . LEU B 1 24 ? -5.383 -12.57 -10.734 1 97.62 24 LEU B C 1
ATOM 863 O O . LEU B 1 24 ? -6.52 -12.227 -10.406 1 97.62 24 LEU B O 1
ATOM 867 N N . THR B 1 25 ? -5.098 -13.102 -11.883 1 97.31 25 THR B N 1
ATOM 868 C CA . THR B 1 25 ? -6.168 -13.359 -12.844 1 97.31 25 THR B CA 1
ATOM 869 C C . THR B 1 25 ? -7.18 -14.344 -12.273 1 97.31 25 THR B C 1
ATOM 871 O O . THR B 1 25 ? -8.391 -14.148 -12.406 1 97.31 25 THR B O 1
ATOM 874 N N . GLY B 1 26 ? -6.711 -15.305 -11.594 1 97.19 26 GLY B N 1
ATOM 875 C CA . GLY B 1 26 ? -7.574 -16.312 -11.008 1 97.19 26 GLY B CA 1
ATOM 876 C C . GLY B 1 26 ? -8.398 -15.789 -9.844 1 97.19 26 GLY B C 1
ATOM 877 O O . GLY B 1 26 ? -9.438 -16.359 -9.5 1 97.19 26 GLY B O 1
ATOM 878 N N . TRP B 1 27 ? -7.988 -14.695 -9.328 1 96.88 27 TRP B N 1
ATOM 879 C CA . TRP B 1 27 ? -8.648 -14.133 -8.156 1 96.88 27 TRP B CA 1
ATOM 880 C C . TRP B 1 27 ? -9.234 -12.758 -8.469 1 96.88 27 TRP B C 1
ATOM 882 O O . TRP B 1 27 ? -9.477 -11.969 -7.559 1 96.88 27 TRP B O 1
ATOM 892 N N . GLY B 1 28 ? -9.375 -12.453 -9.672 1 96.5 28 GLY B N 1
ATOM 893 C CA . GLY B 1 28 ? -9.727 -11.125 -10.156 1 96.5 28 GLY B CA 1
ATOM 894 C C . GLY B 1 28 ? -11.031 -10.609 -9.586 1 96.5 28 GLY B C 1
ATOM 895 O O . GLY B 1 28 ? -11.203 -9.398 -9.414 1 96.5 28 GLY B O 1
ATOM 896 N N . CYS B 1 29 ? -11.977 -11.438 -9.312 1 94.81 29 CYS B N 1
ATOM 897 C CA . CYS B 1 29 ? -13.289 -11.055 -8.82 1 94.81 29 CYS B CA 1
ATOM 898 C C . CYS B 1 29 ? -13.203 -10.477 -7.414 1 94.81 29 CYS B C 1
ATOM 900 O O . CYS B 1 29 ? -14.141 -9.828 -6.941 1 94.81 29 CYS B O 1
ATOM 902 N N . TYR B 1 30 ? -12.07 -10.648 -6.699 1 96.81 30 TYR B N 1
ATOM 903 C CA . TYR B 1 30 ? -11.906 -10.125 -5.348 1 96.81 30 TYR B CA 1
ATOM 904 C C . TYR B 1 30 ? -11.133 -8.805 -5.367 1 96.81 30 TYR B C 1
ATOM 906 O O . TYR B 1 30 ? -10.852 -8.227 -4.316 1 96.81 30 TYR B O 1
ATOM 914 N N . ILE B 1 31 ? -10.781 -8.383 -6.516 1 97.38 31 ILE B N 1
ATOM 915 C CA . ILE B 1 31 ? -9.93 -7.207 -6.637 1 97.38 31 ILE B CA 1
ATOM 916 C C . ILE B 1 31 ? -10.727 -6.047 -7.227 1 97.38 31 ILE B C 1
ATOM 918 O O . ILE B 1 31 ? -11.203 -6.125 -8.359 1 97.38 31 ILE B O 1
ATOM 922 N N . LYS B 1 32 ? -10.891 -5.047 -6.438 1 95.12 32 LYS B N 1
ATOM 923 C CA . LYS B 1 32 ? -11.617 -3.85 -6.852 1 95.12 32 LYS B CA 1
ATOM 924 C C . LYS B 1 32 ? -10.727 -2.912 -7.656 1 95.12 32 LYS B C 1
ATOM 926 O O . LYS B 1 32 ? -11.156 -2.35 -8.664 1 95.12 32 LYS B O 1
ATOM 931 N N . THR B 1 33 ? -9.641 -2.639 -7.172 1 95.5 33 THR B N 1
ATOM 932 C CA . THR B 1 33 ? -8.672 -1.716 -7.754 1 95.5 33 THR B CA 1
ATOM 933 C C . THR B 1 33 ? -7.297 -2.369 -7.855 1 95.5 33 THR B C 1
ATOM 935 O O . THR B 1 33 ? -6.859 -3.055 -6.93 1 95.5 33 THR B O 1
ATOM 938 N N . ARG B 1 34 ? -6.73 -2.363 -9 1 94.44 34 ARG B N 1
ATOM 939 C CA . ARG B 1 34 ? -5.375 -2.852 -9.219 1 94.44 34 ARG B CA 1
ATOM 940 C C . ARG B 1 34 ? -4.492 -1.768 -9.828 1 94.44 34 ARG B C 1
ATOM 942 O O . ARG B 1 34 ? -4.836 -1.195 -10.867 1 94.44 34 ARG B O 1
ATOM 949 N N . LEU B 1 35 ? -3.344 -1.415 -9.227 1 94.06 35 LEU B N 1
ATOM 950 C CA . LEU B 1 35 ? -2.379 -0.442 -9.727 1 94.06 35 LEU B CA 1
ATOM 951 C C . LEU B 1 35 ? -0.969 -1.022 -9.727 1 94.06 35 LEU B C 1
ATOM 953 O O . LEU B 1 35 ? -0.54 -1.617 -8.734 1 94.06 35 LEU B O 1
ATOM 957 N N . GLY B 1 36 ? -0.29 -0.92 -10.828 1 92.69 36 GLY B N 1
ATOM 958 C CA . GLY B 1 36 ? 1.116 -1.276 -10.922 1 92.69 36 GLY B CA 1
ATOM 959 C C . GLY B 1 36 ? 2.041 -0.073 -10.891 1 92.69 36 GLY B C 1
ATOM 960 O O . GLY B 1 36 ? 1.813 0.909 -11.602 1 92.69 36 GLY B O 1
ATOM 961 N N . ILE B 1 37 ? 3.016 -0.051 -9.977 1 89.31 37 ILE B N 1
ATOM 962 C CA . ILE B 1 37 ? 4 1.02 -9.852 1 89.31 37 ILE B CA 1
ATOM 963 C C . ILE B 1 37 ? 5.383 0.496 -10.234 1 89.31 37 ILE B C 1
ATOM 965 O O . ILE B 1 37 ? 5.875 -0.465 -9.641 1 89.31 37 ILE B O 1
ATOM 969 N N . HIS B 1 38 ? 5.906 0.957 -11.25 1 81.38 38 HIS B N 1
ATOM 970 C CA . HIS B 1 38 ? 7.223 0.541 -11.727 1 81.38 38 HIS B CA 1
ATOM 971 C C . HIS B 1 38 ? 8.203 1.709 -11.719 1 81.38 38 HIS B C 1
ATOM 973 O O . HIS B 1 38 ? 7.809 2.855 -11.945 1 81.38 38 HIS B O 1
ATOM 979 N N . ASP B 1 39 ? 9.375 1.479 -11.156 1 67.44 39 ASP B N 1
ATOM 980 C CA . ASP B 1 39 ? 10.414 2.504 -11.133 1 67.44 39 ASP B CA 1
ATOM 981 C C . ASP B 1 39 ? 10.867 2.859 -12.547 1 67.44 39 ASP B C 1
ATOM 983 O O . ASP B 1 39 ? 11.438 3.932 -12.773 1 67.44 39 ASP B O 1
ATOM 987 N N . GLY B 1 40 ? 10.664 1.959 -13.461 1 55.69 40 GLY B N 1
ATOM 988 C CA . GLY B 1 40 ? 11.531 1.902 -14.633 1 55.69 40 GLY B CA 1
ATOM 989 C C . GLY B 1 40 ? 11.461 3.154 -15.484 1 55.69 40 GLY B C 1
ATOM 990 O O . GLY B 1 40 ? 10.375 3.584 -15.883 1 55.69 40 GLY B O 1
ATOM 991 N N . VAL B 1 41 ? 12.312 4.27 -15.086 1 52 41 VAL B N 1
ATOM 992 C CA . VAL B 1 41 ? 12.711 5.188 -16.141 1 52 41 VAL B CA 1
ATOM 993 C C . VAL B 1 41 ? 13.055 4.402 -17.406 1 52 41 VAL B C 1
ATOM 995 O O . VAL B 1 41 ? 13.266 3.186 -17.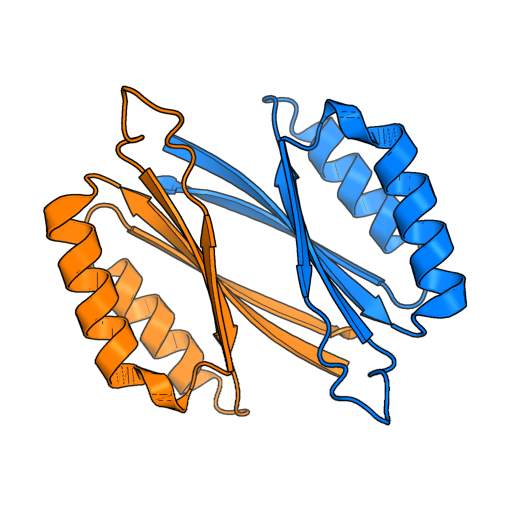344 1 52 41 VAL B O 1
ATOM 998 N N . LEU B 1 42 ? 13.445 5.141 -18.531 1 49.66 42 LEU B N 1
ATOM 999 C CA . LEU B 1 42 ? 13.766 4.754 -19.891 1 49.66 42 LEU B CA 1
ATOM 1000 C C . LEU B 1 42 ? 14.547 3.447 -19.922 1 49.66 42 LEU B C 1
ATOM 1002 O O . LEU B 1 42 ? 14.094 2.459 -20.5 1 49.66 42 LEU B O 1
ATOM 1006 N N . GLU B 1 43 ? 15.68 3.574 -20.031 1 52.44 43 GLU B N 1
ATOM 1007 C CA . GLU B 1 43 ? 16.672 2.668 -20.609 1 52.44 43 GLU B CA 1
ATOM 1008 C C . GLU B 1 43 ? 16.844 1.421 -19.75 1 52.44 43 GLU B C 1
ATOM 1010 O O . GLU B 1 43 ? 17.422 0.425 -20.203 1 52.44 43 GLU B O 1
ATOM 1015 N N . ASN B 1 44 ? 16.375 1.588 -18.375 1 53.09 44 ASN B N 1
ATOM 1016 C CA . ASN B 1 44 ? 16.578 0.41 -17.531 1 53.09 44 ASN B CA 1
ATOM 1017 C C . ASN B 1 44 ? 15.328 0.045 -16.75 1 53.09 44 ASN B C 1
ATOM 1019 O O . ASN B 1 44 ? 14.961 0.739 -15.797 1 53.09 44 ASN B O 1
ATOM 1023 N N . CYS B 1 45 ? 14.641 -0.696 -17.406 1 56.88 45 CYS B N 1
ATOM 1024 C CA . CYS B 1 45 ? 13.477 -1.266 -16.75 1 56.88 45 CYS B CA 1
ATOM 1025 C C . CYS B 1 45 ? 13.852 -1.86 -15.391 1 56.88 45 CYS B C 1
ATOM 1027 O O . CYS B 1 45 ? 14.781 -2.668 -15.305 1 56.88 45 CYS B O 1
ATOM 1029 N N . SER B 1 46 ? 13.508 -1.089 -14.305 1 59.06 46 SER B N 1
ATOM 1030 C CA . SER B 1 46 ? 13.797 -1.629 -12.984 1 59.06 46 SER B CA 1
ATOM 1031 C C . SER B 1 46 ? 13.375 -3.09 -12.875 1 59.06 46 SER B C 1
ATOM 1033 O O . SER B 1 46 ? 12.406 -3.51 -13.516 1 59.06 46 SER B O 1
ATOM 1035 N N . ASP B 1 47 ? 14.242 -3.945 -12.281 1 75.25 47 ASP B N 1
ATOM 1036 C CA . ASP B 1 47 ? 14.008 -5.379 -12.133 1 75.25 47 ASP B CA 1
ATOM 1037 C C . ASP B 1 47 ? 12.969 -5.66 -11.055 1 75.25 47 ASP B C 1
ATOM 1039 O O . ASP B 1 47 ? 12.734 -6.812 -10.695 1 75.25 47 ASP B O 1
ATOM 1043 N N . SER B 1 48 ? 12.289 -4.488 -10.445 1 85.19 48 SER B N 1
ATOM 1044 C CA . SER B 1 48 ? 11.258 -4.719 -9.43 1 85.19 48 SER B CA 1
ATOM 1045 C C . SER B 1 48 ? 10.031 -3.85 -9.68 1 85.19 48 SER B C 1
ATOM 1047 O O . SER B 1 48 ? 10.125 -2.814 -10.344 1 85.19 48 SER B O 1
ATOM 1049 N N . GLY B 1 49 ? 8.93 -4.398 -9.289 1 90.75 49 GLY B N 1
ATOM 1050 C CA . GLY B 1 49 ? 7.672 -3.682 -9.391 1 90.75 49 GLY B CA 1
ATOM 1051 C C . GLY B 1 49 ? 6.824 -3.793 -8.133 1 90.75 49 GLY B C 1
ATOM 10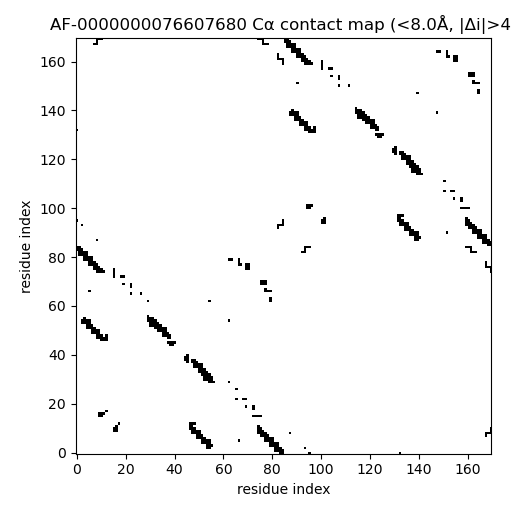52 O O . GLY B 1 49 ? 6.965 -4.746 -7.367 1 90.75 49 GLY B O 1
ATOM 1053 N N . LEU B 1 50 ? 6.098 -2.711 -7.953 1 95.12 50 LEU B N 1
ATOM 1054 C CA . LEU B 1 50 ? 5.141 -2.689 -6.855 1 95.12 50 LEU B CA 1
ATOM 1055 C C . LEU B 1 50 ? 3.709 -2.723 -7.383 1 95.12 50 LEU B C 1
ATOM 1057 O O . LEU B 1 50 ? 3.381 -2.023 -8.344 1 95.12 50 LEU B O 1
ATOM 1061 N N . ILE B 1 51 ? 2.885 -3.605 -6.844 1 96.06 51 ILE B N 1
ATOM 1062 C CA . ILE B 1 51 ? 1.477 -3.709 -7.211 1 96.06 51 ILE B CA 1
ATOM 1063 C C . ILE B 1 51 ? 0.604 -3.355 -6.008 1 96.06 51 ILE B C 1
ATOM 1065 O O . ILE B 1 51 ? 0.848 -3.83 -4.895 1 96.06 51 ILE B O 1
ATOM 1069 N N . PHE B 1 52 ? -0.323 -2.498 -6.203 1 97.38 52 PHE B N 1
ATOM 1070 C CA . PHE B 1 52 ? -1.338 -2.125 -5.223 1 97.38 52 PHE B CA 1
ATOM 1071 C C . PHE B 1 52 ? -2.689 -2.723 -5.59 1 97.38 52 PHE B C 1
ATOM 1073 O O . PHE B 1 52 ? -3.18 -2.529 -6.703 1 97.38 52 PHE B O 1
ATOM 1080 N N . LEU B 1 53 ? -3.326 -3.482 -4.656 1 98.06 53 LEU B N 1
ATOM 1081 C CA . LEU B 1 53 ? -4.676 -4.008 -4.84 1 98.06 53 LEU B CA 1
ATOM 1082 C C . LEU B 1 53 ? -5.609 -3.506 -3.74 1 98.06 53 LEU B C 1
ATOM 1084 O O . LEU B 1 53 ? -5.25 -3.525 -2.561 1 98.06 53 LEU B O 1
ATOM 1088 N N . GLU B 1 54 ? -6.723 -3.008 -4.098 1 97.62 54 GLU B N 1
ATOM 1089 C CA . GLU B 1 54 ? -7.84 -2.947 -3.158 1 97.62 54 GLU B CA 1
ATOM 1090 C C . GLU B 1 54 ? -8.727 -4.18 -3.277 1 97.62 54 GLU B C 1
ATOM 1092 O O . GLU B 1 54 ? -9.195 -4.516 -4.367 1 97.62 54 GLU B O 1
ATOM 1097 N N . LEU B 1 55 ? -8.914 -4.828 -2.152 1 97.81 55 LEU B N 1
ATOM 1098 C CA . LEU B 1 55 ? -9.695 -6.062 -2.156 1 97.81 55 LEU B CA 1
ATOM 1099 C C . LEU B 1 55 ? -11.141 -5.789 -1.757 1 97.81 55 LEU B C 1
ATOM 1101 O O . LEU B 1 55 ? -11.414 -4.871 -0.98 1 97.81 55 LEU B O 1
ATOM 1105 N N . ILE B 1 56 ? -11.984 -6.566 -2.328 1 96.31 56 ILE B N 1
ATOM 1106 C CA . ILE B 1 56 ? -13.406 -6.402 -2.031 1 96.31 56 ILE B CA 1
ATOM 1107 C C . ILE B 1 56 ? -13.938 -7.66 -1.348 1 96.31 56 ILE B C 1
ATOM 1109 O O . ILE B 1 56 ? -13.32 -8.727 -1.436 1 96.31 56 ILE B O 1
ATOM 1113 N N . GLY B 1 57 ? -15.023 -7.492 -0.652 1 93.75 57 GLY B N 1
ATOM 1114 C CA . GLY B 1 57 ? -15.602 -8.609 0.084 1 93.75 57 GLY B CA 1
ATOM 1115 C C . GLY B 1 57 ? -15.141 -8.664 1.529 1 93.75 57 GLY B C 1
ATOM 1116 O O . GLY B 1 57 ? -14.133 -8.062 1.892 1 93.75 57 GLY B O 1
ATOM 1117 N N . ASP B 1 58 ? -15.867 -9.438 2.352 1 92.31 58 ASP B N 1
ATOM 1118 C CA . ASP B 1 58 ? -15.617 -9.477 3.789 1 92.31 58 ASP B CA 1
ATOM 1119 C C . ASP B 1 58 ? -15.008 -10.812 4.207 1 92.31 58 ASP B C 1
ATOM 1121 O O . ASP B 1 58 ? -14.875 -11.094 5.398 1 92.31 58 ASP B O 1
ATOM 1125 N N . ASP B 1 59 ? -14.641 -11.586 3.297 1 94.81 59 ASP B N 1
ATOM 1126 C CA . ASP B 1 59 ? -14.047 -12.883 3.6 1 94.81 59 ASP B CA 1
ATOM 1127 C C . ASP B 1 59 ? -12.539 -12.758 3.812 1 94.81 59 ASP B C 1
ATOM 1129 O O . ASP B 1 59 ? -11.766 -12.891 2.867 1 94.81 59 ASP B O 1
ATOM 1133 N N . LEU B 1 60 ? -12.172 -12.617 5.051 1 95.25 60 LEU B N 1
ATOM 1134 C CA . LEU B 1 60 ? -10.773 -12.406 5.402 1 95.25 60 LEU B CA 1
ATOM 1135 C C . LEU B 1 60 ? -9.922 -13.617 5.031 1 95.25 60 LEU B C 1
ATOM 1137 O O . LEU B 1 60 ? -8.773 -13.469 4.617 1 95.25 60 LEU B O 1
ATOM 1141 N N . ALA B 1 61 ? -10.492 -14.758 5.164 1 97.38 61 ALA B N 1
ATOM 1142 C CA . ALA B 1 61 ? -9.758 -15.977 4.832 1 97.38 61 ALA B CA 1
ATOM 1143 C C . ALA B 1 61 ? -9.352 -15.992 3.361 1 97.38 61 ALA B C 1
ATOM 1145 O O . ALA B 1 61 ? -8.266 -16.469 3.012 1 97.38 61 ALA B O 1
ATOM 1146 N N . LYS B 1 62 ? -10.188 -15.5 2.475 1 97.69 62 LYS B N 1
ATOM 1147 C CA . LYS B 1 62 ? -9.875 -15.43 1.05 1 97.69 62 LYS B CA 1
ATOM 1148 C C . LYS B 1 62 ? -8.781 -14.406 0.776 1 97.69 62 LYS B C 1
ATOM 1150 O O . LYS B 1 62 ? -7.859 -14.656 -0.004 1 97.69 62 LYS B O 1
ATOM 1155 N N . HIS B 1 63 ? -8.938 -13.258 1.418 1 98.31 63 HIS B N 1
ATOM 1156 C CA . HIS B 1 63 ? -7.906 -12.242 1.275 1 98.31 63 HIS B CA 1
ATOM 1157 C C . HIS B 1 63 ? -6.543 -12.773 1.698 1 98.31 63 HIS B C 1
ATOM 1159 O O . HIS B 1 63 ? -5.551 -12.586 0.993 1 98.31 63 HIS B O 1
ATOM 1165 N N . GLU B 1 64 ? -6.547 -13.484 2.852 1 98.44 64 GLU B N 1
ATOM 1166 C CA . GLU B 1 64 ? -5.301 -14.055 3.367 1 98.44 64 GLU B CA 1
ATOM 1167 C C . GLU B 1 64 ? -4.75 -15.125 2.428 1 98.44 64 GLU B C 1
ATOM 1169 O O . GLU B 1 64 ? -3.535 -15.273 2.295 1 98.44 64 GLU B O 1
ATOM 1174 N N . GLU B 1 65 ? -5.66 -15.852 1.793 1 98.44 65 GLU B N 1
ATOM 1175 C CA . GLU B 1 65 ? -5.238 -16.891 0.869 1 98.44 65 GLU B CA 1
ATOM 1176 C C . GLU B 1 65 ? -4.523 -16.312 -0.345 1 98.44 65 GLU B C 1
ATOM 1178 O O . GLU B 1 65 ? -3.529 -16.859 -0.816 1 98.44 65 GLU B O 1
ATOM 1183 N N . ILE B 1 66 ? -5.023 -15.203 -0.886 1 98.5 66 ILE B N 1
ATOM 1184 C CA . ILE B 1 66 ? -4.359 -14.531 -1.998 1 98.5 66 ILE B CA 1
ATOM 1185 C C . ILE B 1 66 ? -2.934 -14.164 -1.596 1 98.5 66 ILE B C 1
ATOM 1187 O O . ILE B 1 66 ? -1.979 -14.469 -2.314 1 98.5 66 ILE B O 1
ATOM 1191 N N . ALA B 1 67 ? -2.82 -13.5 -0.425 1 98.75 67 ALA B N 1
ATOM 1192 C CA . ALA B 1 67 ? -1.504 -13.094 0.063 1 98.75 67 ALA B CA 1
ATOM 1193 C C . ALA B 1 67 ? -0.586 -14.305 0.235 1 98.75 67 ALA B C 1
ATOM 1195 O O . ALA B 1 67 ? 0.587 -14.258 -0.143 1 98.75 67 ALA B O 1
ATOM 1196 N N . ARG B 1 68 ? -1.139 -15.375 0.833 1 98.62 68 ARG B N 1
ATOM 1197 C CA . ARG B 1 68 ? -0.358 -16.594 1.059 1 98.62 68 ARG B CA 1
ATOM 1198 C C . ARG B 1 68 ? 0.161 -17.156 -0.258 1 98.62 68 ARG B C 1
ATOM 1200 O O . ARG B 1 68 ? 1.338 -17.5 -0.369 1 98.62 68 ARG B O 1
ATOM 1207 N N . LYS B 1 69 ? -0.701 -17.281 -1.259 1 98.5 69 LYS B N 1
ATOM 1208 C CA . LYS B 1 69 ? -0.321 -17.828 -2.557 1 98.5 69 LYS B CA 1
ATOM 1209 C C . LYS B 1 69 ? 0.786 -17 -3.203 1 98.5 69 LYS B C 1
ATOM 1211 O O . LYS B 1 69 ? 1.732 -17.562 -3.77 1 98.5 69 LYS B O 1
ATOM 1216 N N . LEU B 1 70 ? 0.653 -15.742 -3.164 1 98.56 70 LEU B N 1
ATOM 1217 C CA . LEU B 1 70 ? 1.662 -14.852 -3.732 1 98.56 70 LEU B CA 1
ATOM 1218 C C . LEU B 1 70 ? 3 -15.023 -3.02 1 98.56 70 LEU B C 1
ATOM 1220 O O . LEU B 1 70 ? 4.051 -15.047 -3.66 1 98.56 70 LEU B O 1
ATOM 1224 N N . ASN B 1 71 ? 2.92 -15.188 -1.677 1 98.5 71 ASN B N 1
ATOM 1225 C CA . ASN B 1 71 ? 4.141 -15.258 -0.881 1 98.5 71 ASN B CA 1
ATOM 1226 C C . ASN B 1 71 ? 4.832 -16.609 -1.035 1 98.5 71 ASN B C 1
ATOM 1228 O O . ASN B 1 71 ? 5.945 -16.812 -0.547 1 98.5 71 ASN B O 1
ATOM 1232 N N . LEU B 1 72 ? 4.215 -17.531 -1.687 1 97.88 72 LEU B N 1
ATOM 1233 C CA . LEU B 1 72 ? 4.852 -18.797 -2.014 1 97.88 72 LEU B CA 1
ATOM 1234 C C . LEU B 1 72 ? 5.82 -18.641 -3.18 1 97.88 72 LEU B C 1
ATOM 1236 O O . LEU B 1 72 ? 6.656 -19.516 -3.424 1 97.88 72 LEU B O 1
ATOM 1240 N N . LEU B 1 73 ? 5.652 -17.578 -3.904 1 97.06 73 LEU B N 1
ATOM 1241 C CA . LEU B 1 73 ? 6.523 -17.328 -5.051 1 97.06 73 LEU B CA 1
ATOM 1242 C C . LEU B 1 73 ? 7.84 -16.703 -4.605 1 97.06 73 LEU B C 1
ATOM 1244 O O . LEU B 1 73 ? 7.852 -15.758 -3.807 1 97.06 73 LEU B O 1
ATOM 1248 N N . ASN B 1 74 ? 8.93 -17.219 -5.184 1 94.62 74 ASN B N 1
ATOM 1249 C CA . ASN B 1 74 ? 10.219 -16.562 -4.969 1 94.62 74 ASN B CA 1
ATOM 1250 C C . ASN B 1 74 ? 10.227 -15.156 -5.555 1 94.62 74 ASN B C 1
ATOM 1252 O O . ASN B 1 74 ? 9.727 -14.938 -6.66 1 94.62 74 ASN B O 1
ATOM 1256 N N . GLY B 1 75 ? 10.773 -14.227 -4.781 1 94.94 75 GLY B N 1
ATOM 1257 C CA . GLY B 1 75 ? 10.891 -12.867 -5.285 1 94.94 75 GLY B CA 1
ATOM 1258 C C . GLY B 1 75 ? 9.641 -12.039 -5.062 1 94.94 75 GLY B C 1
ATOM 1259 O O . GLY B 1 75 ? 9.453 -11 -5.707 1 94.94 75 GLY B O 1
ATOM 1260 N N . VAL B 1 76 ? 8.828 -12.523 -4.258 1 97.38 76 VAL B N 1
ATOM 1261 C CA . VAL B 1 76 ? 7.602 -11.789 -3.977 1 97.38 76 VAL B CA 1
ATOM 1262 C C . VAL B 1 76 ? 7.492 -11.523 -2.477 1 97.38 76 VAL B C 1
ATOM 1264 O O . VAL B 1 76 ? 7.789 -12.406 -1.662 1 97.38 76 VAL B O 1
ATOM 1267 N N . ASP B 1 77 ? 7.207 -10.406 -2.098 1 98.31 77 ASP B N 1
ATOM 1268 C CA . ASP B 1 77 ? 6.762 -10.039 -0.757 1 98.31 77 ASP B CA 1
ATOM 1269 C C . ASP B 1 77 ? 5.383 -9.391 -0.797 1 98.31 77 ASP B C 1
ATOM 1271 O O . ASP B 1 77 ? 5.215 -8.312 -1.369 1 98.31 77 ASP B O 1
ATOM 1275 N N . ALA B 1 78 ? 4.355 -10.039 -0.293 1 98.75 78 ALA B N 1
ATOM 1276 C CA . ALA B 1 78 ? 2.973 -9.57 -0.283 1 98.75 78 ALA B CA 1
ATOM 1277 C C . ALA B 1 78 ? 2.492 -9.305 1.142 1 98.75 78 ALA B C 1
ATOM 1279 O O . ALA B 1 78 ? 2.613 -10.172 2.012 1 98.75 78 ALA B O 1
ATOM 1280 N N . LYS B 1 79 ? 1.927 -8.141 1.422 1 98.81 79 LYS B N 1
ATOM 1281 C CA . LYS B 1 79 ? 1.441 -7.766 2.746 1 98.81 79 LYS B CA 1
ATOM 1282 C C . LYS B 1 79 ? -0.009 -7.297 2.688 1 98.81 79 LYS B C 1
ATOM 1284 O O . LYS B 1 79 ? -0.333 -6.355 1.96 1 98.81 79 LYS B O 1
ATOM 1289 N N . LEU B 1 80 ? -0.854 -7.98 3.443 1 98.81 80 LEU B N 1
ATOM 1290 C CA . LEU B 1 80 ? -2.258 -7.617 3.588 1 98.81 80 LEU B CA 1
ATOM 1291 C C . LEU B 1 80 ? -2.434 -6.555 4.672 1 98.81 80 LEU B C 1
ATOM 1293 O O . LEU B 1 80 ? -1.998 -6.746 5.809 1 98.81 80 LEU B O 1
ATOM 1297 N N . ILE B 1 81 ? -3.062 -5.441 4.34 1 98.56 81 ILE B N 1
ATOM 1298 C CA . ILE B 1 81 ? -3.221 -4.312 5.25 1 98.56 81 ILE B CA 1
ATOM 1299 C C . ILE B 1 81 ? -4.699 -3.945 5.367 1 98.56 81 ILE B C 1
ATOM 1301 O O . ILE B 1 81 ? -5.395 -3.811 4.359 1 98.56 81 ILE B O 1
ATOM 1305 N N . SER B 1 82 ? -5.176 -3.846 6.59 1 98.25 82 SER B N 1
ATOM 1306 C CA . SER B 1 82 ? -6.516 -3.334 6.852 1 98.25 82 SER B CA 1
ATOM 1307 C C . SER B 1 82 ? -6.469 -1.897 7.363 1 98.25 82 SER B C 1
ATOM 1309 O O . SER B 1 82 ? -5.734 -1.592 8.305 1 98.25 82 SER B O 1
ATOM 1311 N N . LEU B 1 83 ? -7.145 -1.02 6.707 1 97.75 83 LEU B N 1
ATOM 1312 C CA . LEU B 1 83 ? -7.293 0.358 7.16 1 97.75 83 LEU B CA 1
ATOM 1313 C C . LEU B 1 83 ? -8.742 0.654 7.535 1 97.75 83 LEU B C 1
ATOM 1315 O O . LEU B 1 83 ? -9.664 0.109 6.926 1 97.75 83 LEU B O 1
ATOM 1319 N N . GLU B 1 84 ? -8.922 1.485 8.578 1 96.25 84 GLU B N 1
ATOM 1320 C CA . GLU B 1 84 ? -10.289 1.787 8.992 1 96.25 84 GLU B CA 1
ATOM 1321 C C . GLU B 1 84 ? -10.383 3.184 9.602 1 96.25 84 GLU B C 1
ATOM 1323 O O . GLU B 1 84 ? -9.555 3.564 10.43 1 96.25 84 GLU B O 1
ATOM 1328 N N . VAL B 1 85 ? -11.406 3.939 9.156 1 93.81 85 VAL B N 1
ATOM 1329 C CA . VAL B 1 85 ? -11.711 5.246 9.727 1 93.81 85 VAL B CA 1
ATOM 1330 C C . VAL B 1 85 ? -13.195 5.324 10.07 1 93.81 85 VAL B C 1
ATOM 1332 O O . VAL B 1 85 ? -14.016 4.602 9.492 1 93.81 85 VAL B O 1
#